Protein AF-J9GUH4-F1 (afdb_monomer)

Structure (mmCIF, N/CA/C/O backbone):
data_AF-J9GUH4-F1
#
_entry.id   AF-J9GUH4-F1
#
loop_
_atom_site.group_PDB
_atom_site.id
_atom_site.type_symbol
_atom_site.label_atom_id
_atom_site.label_alt_id
_atom_site.label_comp_id
_atom_site.label_asym_id
_atom_site.label_entity_id
_atom_site.label_seq_id
_atom_site.pdbx_PDB_ins_code
_atom_site.Cartn_x
_atom_site.Cartn_y
_atom_site.Cartn_z
_atom_site.occupancy
_atom_site.B_iso_or_equiv
_atom_site.auth_seq_id
_atom_site.auth_comp_id
_atom_site.auth_asym_id
_atom_site.auth_atom_id
_atom_site.pdbx_PDB_model_num
ATOM 1 N N . MET A 1 1 ? -10.120 5.546 3.291 1.00 77.69 1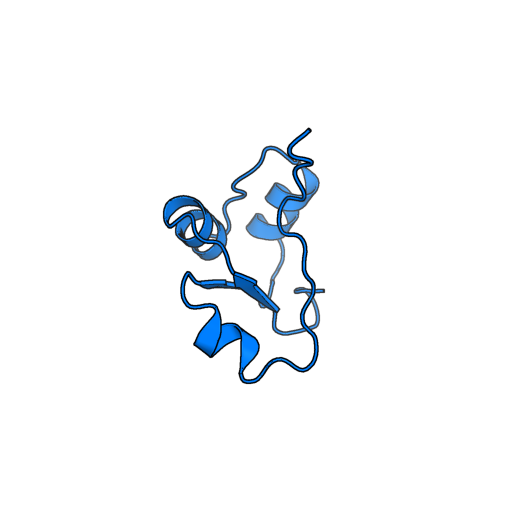 MET A N 1
ATOM 2 C CA . MET A 1 1 ? -10.637 4.207 2.915 1.00 77.69 1 MET A CA 1
ATOM 3 C C . MET A 1 1 ? -10.232 3.134 3.921 1.00 77.69 1 MET A C 1
ATOM 5 O O . MET A 1 1 ? -11.127 2.558 4.527 1.00 77.69 1 MET A O 1
ATOM 9 N N . ALA A 1 2 ? -8.932 2.930 4.169 1.00 85.44 2 ALA A N 1
ATOM 10 C CA . ALA A 1 2 ? -8.408 1.847 5.020 1.00 85.44 2 ALA A CA 1
ATOM 11 C C . ALA A 1 2 ? -8.830 1.869 6.508 1.00 85.44 2 ALA A C 1
ATOM 13 O O . ALA A 1 2 ? -8.635 0.890 7.215 1.00 85.44 2 ALA A O 1
ATOM 14 N N . GLN A 1 3 ? -9.426 2.959 6.998 1.00 90.12 3 GLN A N 1
ATOM 15 C CA . GLN A 1 3 ? -9.993 3.019 8.355 1.00 90.12 3 GLN A CA 1
ATOM 16 C C . GLN A 1 3 ? -11.285 2.200 8.512 1.00 90.12 3 GLN A C 1
ATOM 18 O O . GLN A 1 3 ? -11.670 1.878 9.630 1.00 90.12 3 GLN A O 1
ATOM 23 N N . HIS A 1 4 ? -11.980 1.904 7.409 1.00 94.12 4 HIS A N 1
ATOM 24 C CA . HIS A 1 4 ? -13.293 1.246 7.435 1.00 94.12 4 HIS A CA 1
ATOM 25 C C . HIS A 1 4 ? -13.420 0.084 6.442 1.00 94.12 4 HIS A C 1
ATOM 27 O O . HIS A 1 4 ? -14.429 -0.609 6.452 1.00 94.12 4 HIS A O 1
ATOM 33 N N . HIS A 1 5 ? -12.416 -0.132 5.591 1.00 95.12 5 HIS A N 1
ATOM 34 C CA . HIS A 1 5 ? -12.418 -1.165 4.556 1.00 95.12 5 HIS A CA 1
ATOM 35 C C . HIS A 1 5 ? -11.047 -1.829 4.497 1.00 95.12 5 HIS A C 1
ATOM 37 O O . HIS A 1 5 ? -10.045 -1.186 4.812 1.00 95.12 5 HIS A O 1
ATOM 43 N N . GLN A 1 6 ? -11.006 -3.084 4.053 1.00 96.12 6 GLN A N 1
ATOM 44 C CA . GLN A 1 6 ? -9.759 -3.757 3.715 1.00 96.12 6 GLN A CA 1
ATOM 45 C C . GLN A 1 6 ? -9.175 -3.135 2.448 1.00 96.12 6 GLN A C 1
ATOM 47 O O . GLN A 1 6 ? -9.846 -3.051 1.422 1.00 96.12 6 GLN A O 1
ATOM 52 N N . VAL A 1 7 ? -7.933 -2.667 2.531 1.00 97.06 7 VAL A N 1
ATOM 53 C CA . VAL A 1 7 ? -7.220 -2.052 1.411 1.00 97.06 7 VAL A CA 1
ATOM 54 C C . VAL A 1 7 ? -5.896 -2.774 1.209 1.00 97.06 7 VAL A C 1
ATOM 56 O O . VAL A 1 7 ? -5.118 -2.950 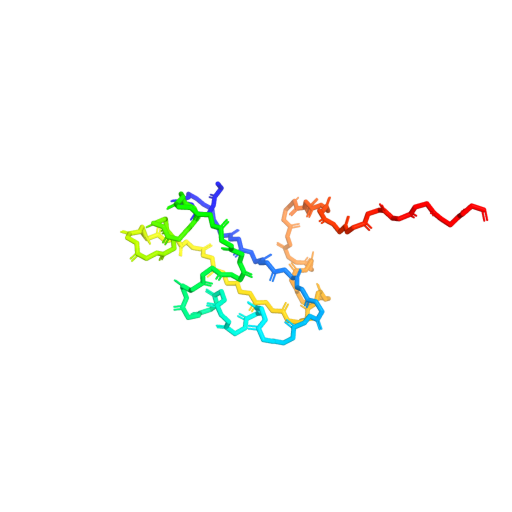2.148 1.00 97.06 7 VAL A O 1
ATOM 59 N N . THR A 1 8 ? -5.619 -3.145 -0.038 1.00 97.50 8 THR A N 1
ATOM 60 C CA . THR A 1 8 ? -4.323 -3.680 -0.452 1.00 97.50 8 THR A CA 1
ATOM 61 C C . THR A 1 8 ? -3.687 -2.724 -1.453 1.00 97.50 8 THR A C 1
ATOM 63 O O . THR A 1 8 ? -4.206 -2.518 -2.548 1.00 97.50 8 THR A O 1
ATOM 66 N N . ALA A 1 9 ? -2.572 -2.110 -1.060 1.00 97.06 9 ALA A N 1
ATOM 67 C CA . ALA A 1 9 ? -1.740 -1.303 -1.938 1.00 97.06 9 ALA A CA 1
ATOM 68 C C . ALA A 1 9 ? -0.841 -2.217 -2.778 1.00 97.06 9 ALA A C 1
ATOM 70 O O . ALA A 1 9 ? -0.209 -3.135 -2.255 1.00 97.06 9 ALA A O 1
ATOM 71 N N . VAL A 1 10 ? -0.763 -1.952 -4.077 1.00 97.44 10 VAL A N 1
ATOM 72 C CA . VAL A 1 10 ? 0.138 -2.668 -4.982 1.00 97.44 10 VAL A CA 1
ATOM 73 C C . VAL A 1 10 ? 1.159 -1.680 -5.516 1.00 97.44 10 VAL A C 1
ATOM 75 O O . VAL A 1 10 ? 0.783 -0.641 -6.055 1.00 97.44 10 VAL A O 1
ATOM 78 N N . ASP A 1 11 ? 2.437 -2.006 -5.367 1.00 97.12 11 ASP A N 1
ATOM 79 C CA . ASP A 1 11 ? 3.550 -1.249 -5.943 1.00 97.12 11 ASP A CA 1
ATOM 80 C C . ASP A 1 11 ? 4.544 -2.244 -6.560 1.00 97.12 11 ASP A C 1
ATOM 82 O O . ASP A 1 11 ? 4.542 -3.426 -6.224 1.00 97.12 11 ASP A O 1
ATOM 86 N N . VAL A 1 12 ? 5.378 -1.782 -7.485 1.00 96.56 12 VAL A N 1
ATOM 87 C CA . VAL A 1 12 ? 6.432 -2.591 -8.117 1.00 96.56 12 VAL A CA 1
ATOM 88 C C . VAL A 1 12 ? 7.769 -2.472 -7.383 1.00 96.56 12 VAL A C 1
ATOM 90 O O . VAL A 1 12 ? 8.688 -3.241 -7.655 1.00 96.56 12 VAL A O 1
ATOM 93 N N . ILE A 1 13 ? 7.894 -1.511 -6.461 1.00 97.75 13 ILE A N 1
ATOM 94 C CA . ILE A 1 13 ? 9.111 -1.235 -5.696 1.00 97.75 13 ILE A CA 1
ATOM 95 C C . ILE A 1 13 ? 9.035 -1.968 -4.342 1.00 97.75 13 ILE A C 1
ATOM 97 O O . ILE A 1 13 ? 8.249 -1.564 -3.479 1.00 97.75 13 ILE A O 1
ATOM 101 N N . PRO A 1 14 ? 9.870 -3.003 -4.100 1.00 98.00 14 PRO A N 1
ATOM 102 C CA . PRO A 1 14 ? 9.804 -3.818 -2.880 1.00 98.00 14 PRO A CA 1
ATOM 103 C C . PRO A 1 14 ? 9.980 -3.021 -1.588 1.00 98.00 14 PRO A C 1
ATOM 105 O O . PRO A 1 14 ? 9.279 -3.265 -0.611 1.00 98.00 14 PRO A O 1
ATOM 108 N N . GLU A 1 15 ? 10.876 -2.035 -1.600 1.00 97.81 15 GLU A N 1
ATOM 109 C CA . GLU A 1 15 ? 11.149 -1.184 -0.440 1.00 97.81 15 GLU A CA 1
ATOM 110 C C . GLU A 1 15 ? 9.897 -0.416 0.004 1.00 97.81 15 GLU A C 1
ATOM 112 O O . GLU A 1 15 ? 9.573 -0.398 1.188 1.00 97.81 15 GLU A O 1
ATOM 117 N N . LYS A 1 16 ? 9.117 0.133 -0.938 1.00 97.50 16 LYS A N 1
ATOM 118 C CA . LYS A 1 16 ? 7.871 0.843 -0.611 1.00 97.50 16 LYS A CA 1
ATOM 119 C C . LYS A 1 16 ? 6.826 -0.086 -0.004 1.00 97.50 16 LYS A C 1
ATOM 121 O O . LYS A 1 16 ? 6.147 0.291 0.950 1.00 97.50 16 LYS A O 1
ATOM 126 N N . VAL A 1 17 ? 6.710 -1.301 -0.540 1.00 98.12 17 VAL A N 1
ATOM 127 C CA . VAL A 1 17 ? 5.819 -2.336 0.001 1.00 98.12 17 VAL A CA 1
ATOM 128 C C . VAL A 1 17 ? 6.214 -2.686 1.435 1.00 98.12 17 VAL A C 1
ATOM 130 O O . VAL A 1 17 ? 5.360 -2.749 2.321 1.00 98.12 17 VAL A O 1
ATOM 133 N N . GLU A 1 18 ? 7.508 -2.875 1.686 1.00 98.19 18 GLU A N 1
ATOM 134 C CA . GLU A 1 18 ? 8.018 -3.175 3.020 1.00 98.19 18 GLU A CA 1
ATOM 135 C C . GLU A 1 18 ? 7.780 -2.024 4.005 1.00 98.19 18 GLU A C 1
ATOM 137 O O . GLU A 1 18 ? 7.299 -2.265 5.114 1.00 98.19 18 GLU A O 1
ATOM 142 N N . MET A 1 19 ? 8.043 -0.780 3.597 1.00 98.06 19 MET A N 1
ATOM 143 C CA . MET A 1 19 ? 7.778 0.410 4.412 1.00 98.06 19 MET A CA 1
ATOM 144 C C . MET A 1 19 ? 6.303 0.492 4.818 1.00 98.06 19 MET A C 1
ATOM 146 O O . MET A 1 19 ? 6.000 0.596 6.007 1.00 98.06 19 MET A O 1
ATOM 150 N N . LEU A 1 20 ? 5.377 0.353 3.864 1.00 97.56 20 LEU A N 1
ATOM 151 C CA . LEU A 1 20 ? 3.939 0.411 4.142 1.00 97.56 20 LEU A CA 1
ATOM 152 C C . LEU A 1 20 ? 3.486 -0.699 5.097 1.00 97.56 20 LEU A C 1
ATOM 154 O O . LEU A 1 20 ? 2.747 -0.428 6.044 1.00 97.56 20 LEU A O 1
ATOM 158 N N . ASN A 1 21 ? 3.977 -1.927 4.912 1.00 97.69 21 ASN A N 1
ATOM 159 C CA . ASN A 1 21 ? 3.681 -3.046 5.816 1.00 97.69 21 ASN A CA 1
ATOM 160 C C . ASN A 1 21 ? 4.270 -2.845 7.224 1.00 97.69 21 ASN A C 1
ATOM 162 O O . ASN A 1 21 ? 3.736 -3.369 8.201 1.00 97.69 21 ASN A O 1
ATOM 166 N N . ARG A 1 22 ? 5.336 -2.047 7.350 1.00 97.19 22 ARG A N 1
ATOM 167 C CA . ARG A 1 22 ? 5.906 -1.595 8.630 1.00 97.19 22 ARG A CA 1
ATOM 168 C C . ARG A 1 22 ? 5.241 -0.325 9.174 1.00 97.19 22 ARG A C 1
ATOM 170 O O . ARG A 1 22 ? 5.730 0.226 10.158 1.00 97.19 22 ARG A O 1
ATOM 177 N N . LYS A 1 23 ? 4.140 0.136 8.565 1.00 96.50 23 LYS A N 1
ATOM 178 C CA . LYS A 1 23 ? 3.438 1.385 8.907 1.00 96.50 23 LYS A CA 1
ATOM 179 C C . LYS A 1 23 ? 4.329 2.632 8.796 1.00 96.50 23 LYS A C 1
ATOM 181 O O . LYS A 1 23 ? 4.194 3.576 9.569 1.00 96.50 23 LYS A O 1
ATOM 186 N N . GLN A 1 24 ? 5.239 2.635 7.827 1.00 96.69 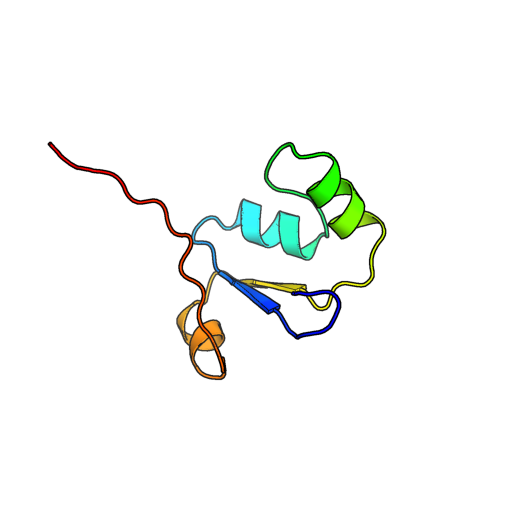24 GLN A N 1
ATOM 187 C CA . GLN A 1 24 ? 6.125 3.753 7.508 1.00 96.69 24 GLN A CA 1
ATOM 188 C C . GLN A 1 24 ? 5.746 4.334 6.144 1.00 96.69 24 GLN A C 1
ATOM 190 O O . GLN A 1 24 ? 5.515 3.593 5.187 1.00 96.69 24 GLN A O 1
ATOM 195 N N . SER A 1 25 ? 5.663 5.662 6.054 1.00 96.56 25 SER A N 1
ATOM 196 C CA . SER A 1 25 ? 5.325 6.326 4.796 1.00 96.56 25 SER A CA 1
ATOM 197 C C . SER A 1 25 ? 6.522 6.305 3.837 1.00 96.56 25 SER A C 1
ATOM 199 O O . SER A 1 25 ? 7.615 6.706 4.236 1.00 96.56 25 SER A O 1
ATOM 201 N N . PRO A 1 26 ? 6.349 5.887 2.569 1.00 95.44 26 PRO A N 1
ATOM 202 C CA . PRO A 1 26 ? 7.393 5.969 1.546 1.00 95.44 26 PRO A CA 1
ATOM 203 C C . PRO A 1 26 ? 7.579 7.385 0.976 1.00 95.44 26 PRO A C 1
ATOM 205 O O . PRO A 1 26 ? 8.445 7.595 0.129 1.00 95.44 26 PRO A O 1
ATOM 208 N N . ILE A 1 27 ? 6.746 8.344 1.390 1.00 94.06 27 ILE A N 1
ATOM 209 C CA . ILE A 1 27 ? 6.808 9.751 0.984 1.00 94.06 27 ILE A CA 1
ATOM 210 C C . ILE A 1 27 ? 6.709 10.655 2.207 1.00 94.06 27 ILE A C 1
ATOM 212 O O . ILE A 1 27 ? 6.087 10.284 3.200 1.00 94.06 27 ILE A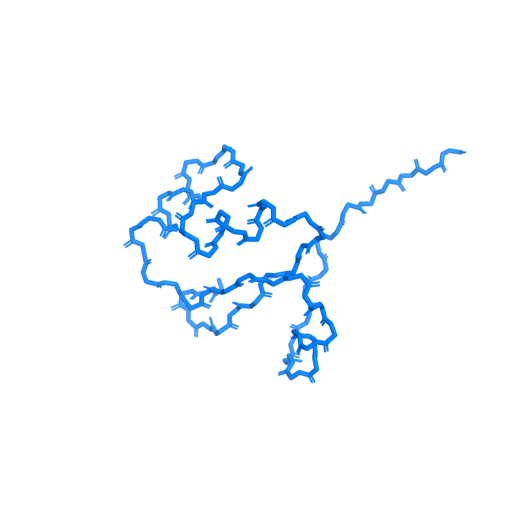 O 1
ATOM 216 N N . GLN A 1 28 ? 7.288 11.848 2.107 1.00 94.94 28 GLN A N 1
ATOM 217 C CA . GLN A 1 28 ? 7.195 12.850 3.159 1.00 94.94 28 GLN A CA 1
ATOM 218 C C . GLN A 1 28 ? 5.821 13.528 3.111 1.00 94.94 28 GLN A C 1
ATOM 220 O O . GLN A 1 28 ? 5.561 14.345 2.225 1.00 94.94 28 GLN A O 1
ATOM 225 N N . ASP A 1 29 ? 4.950 13.160 4.049 1.00 96.44 29 ASP A N 1
ATOM 226 C CA . ASP A 1 29 ? 3.620 13.749 4.227 1.00 96.44 29 ASP A CA 1
ATOM 227 C C . ASP A 1 29 ? 3.159 13.559 5.678 1.00 96.44 29 ASP A C 1
ATOM 229 O O . ASP A 1 29 ? 2.904 12.438 6.130 1.00 96.44 29 A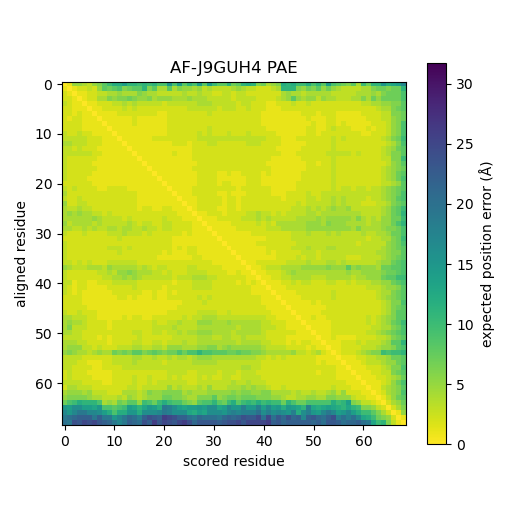SP A O 1
ATOM 233 N N . ASP A 1 30 ? 3.013 14.674 6.397 1.00 95.44 30 ASP A N 1
ATOM 234 C CA . ASP A 1 30 ? 2.706 14.689 7.830 1.00 95.44 30 ASP A CA 1
ATOM 235 C C . ASP A 1 30 ? 1.409 13.940 8.175 1.00 95.44 30 ASP A C 1
ATOM 237 O O . ASP A 1 30 ? 1.298 13.323 9.238 1.00 95.44 30 ASP A O 1
ATOM 241 N N . TYR A 1 31 ? 0.400 13.984 7.298 1.00 96.12 31 TYR A N 1
ATOM 242 C CA . TYR A 1 31 ? -0.877 13.325 7.554 1.00 96.12 31 TYR A CA 1
ATOM 243 C C . TYR A 1 31 ? -0.790 11.827 7.285 1.00 96.12 31 TYR A C 1
ATOM 245 O O . TYR A 1 31 ? -1.317 11.046 8.079 1.00 96.12 31 TYR A O 1
ATOM 253 N N . ILE A 1 32 ? -0.125 11.409 6.207 1.00 94.75 32 ILE A N 1
ATOM 254 C CA . ILE A 1 32 ? 0.053 9.984 5.896 1.00 94.75 32 ILE A CA 1
ATOM 255 C C . ILE A 1 32 ? 0.891 9.310 6.981 1.00 94.75 32 ILE A C 1
ATOM 257 O O . ILE A 1 32 ? 0.482 8.274 7.508 1.00 94.75 32 ILE A O 1
ATOM 261 N N . GLU A 1 33 ? 2.015 9.919 7.358 1.00 96.56 33 GLU A N 1
ATOM 262 C CA . GLU A 1 33 ? 2.891 9.422 8.422 1.00 96.56 33 GLU A CA 1
ATOM 263 C C . GLU A 1 33 ? 2.129 9.272 9.738 1.00 96.56 33 GLU A C 1
ATOM 265 O O . GLU A 1 33 ? 2.126 8.197 10.346 1.00 96.56 33 GLU A O 1
ATOM 27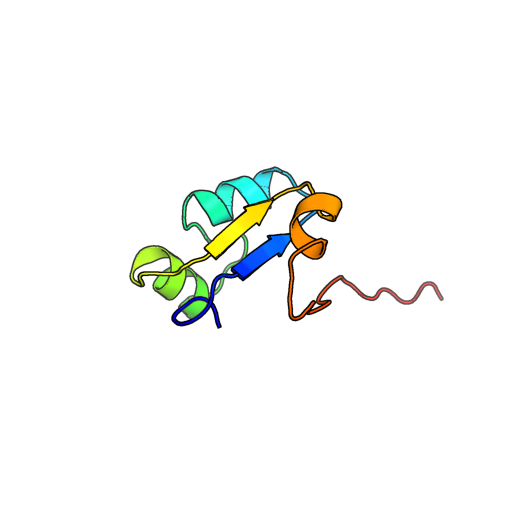0 N N . LYS A 1 34 ? 1.391 10.316 10.133 1.00 96.50 34 LYS A N 1
ATOM 271 C CA . LYS A 1 34 ? 0.560 10.290 11.336 1.00 96.50 34 LYS A CA 1
ATOM 272 C C . LYS A 1 34 ? -0.499 9.193 11.287 1.00 96.50 34 LYS A C 1
ATOM 274 O O . LYS A 1 34 ? -0.719 8.504 12.279 1.00 96.50 34 LYS A O 1
ATOM 279 N N . TYR A 1 35 ? -1.183 9.019 10.158 1.00 96.56 35 TYR A N 1
ATOM 280 C CA . TYR A 1 35 ? -2.243 8.017 10.051 1.00 96.56 35 TYR A CA 1
ATOM 281 C C . TYR A 1 35 ? -1.693 6.594 10.074 1.00 96.56 35 TYR A C 1
ATOM 283 O O . TYR A 1 35 ? -2.266 5.749 10.757 1.00 96.56 35 TYR A O 1
ATOM 291 N N . LEU A 1 36 ? -0.587 6.332 9.375 1.00 96.00 36 LEU A N 1
ATOM 292 C CA . LEU A 1 36 ? 0.071 5.027 9.405 1.00 96.00 36 LEU A CA 1
ATOM 293 C C . LEU A 1 36 ? 0.555 4.682 10.819 1.00 96.00 36 LEU A C 1
ATOM 295 O O . LEU A 1 36 ? 0.350 3.555 11.269 1.00 96.00 36 LEU A O 1
ATOM 299 N N . ALA A 1 37 ? 1.137 5.649 11.534 1.00 94.69 37 ALA A N 1
ATOM 300 C CA . ALA A 1 37 ? 1.681 5.432 12.871 1.00 94.69 37 ALA A CA 1
ATOM 301 C C . ALA A 1 37 ? 0.604 5.321 13.965 1.00 94.69 37 ALA A C 1
ATOM 303 O O . ALA A 1 37 ? 0.714 4.480 14.857 1.00 94.69 37 ALA A O 1
ATOM 304 N N . GLU A 1 38 ? -0.427 6.170 13.926 1.00 95.25 38 GLU A N 1
ATOM 305 C CA . GLU A 1 38 ? -1.358 6.339 15.050 1.00 95.25 38 GLU A CA 1
ATOM 306 C C . GLU A 1 38 ? -2.716 5.662 14.857 1.00 95.25 38 GLU A C 1
ATOM 308 O O . GLU A 1 38 ? -3.441 5.458 15.835 1.00 95.25 38 GLU A O 1
ATOM 313 N N . LYS A 1 39 ? -3.132 5.382 13.616 1.00 94.69 39 LYS A N 1
ATOM 314 C CA . LYS A 1 39 ? -4.467 4.837 13.344 1.00 94.69 39 LYS A CA 1
ATOM 315 C C . LYS A 1 39 ? -4.411 3.334 13.147 1.00 94.69 39 LYS A C 1
ATOM 317 O O . LYS A 1 39 ? -3.446 2.769 12.635 1.00 94.69 39 LYS A O 1
ATOM 322 N N . ASP A 1 40 ? -5.503 2.692 13.536 1.00 93.44 40 ASP A N 1
ATOM 323 C CA . ASP A 1 40 ? -5.744 1.317 13.147 1.00 93.44 40 ASP A CA 1
ATOM 324 C C . ASP A 1 40 ? -6.274 1.311 11.711 1.00 93.44 40 ASP A C 1
ATOM 326 O O . ASP A 1 40 ? -7.363 1.816 11.426 1.00 93.44 40 ASP A O 1
ATOM 330 N N . LEU A 1 41 ? -5.436 0.847 10.790 1.00 95.44 41 LEU A N 1
ATOM 331 C CA . LEU A 1 41 ? -5.722 0.796 9.365 1.00 95.44 41 LEU A CA 1
ATOM 332 C C . LEU A 1 41 ? -5.721 -0.662 8.934 1.00 95.44 41 LEU A C 1
ATOM 334 O O . LEU A 1 41 ? -4.738 -1.373 9.145 1.00 95.44 41 LEU A O 1
ATOM 338 N N . ASN A 1 42 ? -6.783 -1.079 8.253 1.00 96.56 42 ASN A N 1
ATOM 339 C CA . ASN A 1 42 ? -6.821 -2.353 7.550 1.00 96.56 42 ASN A CA 1
ATOM 340 C C . ASN A 1 42 ? -6.140 -2.189 6.181 1.00 96.56 42 ASN A C 1
ATOM 342 O O . ASN A 1 42 ? -6.788 -2.162 5.133 1.00 96.56 42 ASN A O 1
ATOM 346 N N . LEU A 1 43 ? -4.826 -1.961 6.226 1.00 96.94 43 LEU A N 1
ATOM 347 C CA . LEU A 1 43 ? -3.973 -1.705 5.072 1.00 96.94 43 LEU A CA 1
ATOM 348 C C . LEU A 1 43 ? -2.854 -2.743 5.012 1.00 96.94 43 LEU A C 1
ATOM 350 O O . LEU A 1 43 ? -2.129 -2.944 5.983 1.00 96.94 43 LEU A O 1
ATOM 354 N N . THR A 1 44 ? -2.687 -3.345 3.842 1.00 97.50 44 THR A N 1
ATOM 355 C CA . THR A 1 44 ? -1.541 -4.197 3.498 1.00 97.50 44 THR A CA 1
ATOM 356 C C . THR A 1 44 ? -0.941 -3.730 2.181 1.00 97.50 44 THR A C 1
ATOM 358 O O . THR A 1 44 ? -1.623 -3.077 1.391 1.00 97.50 44 THR A O 1
ATOM 361 N N . ALA A 1 45 ? 0.324 -4.050 1.931 1.00 97.88 45 ALA A N 1
ATOM 362 C CA . ALA A 1 45 ? 0.980 -3.788 0.658 1.00 97.88 45 ALA A CA 1
ATOM 363 C C . ALA A 1 45 ? 1.576 -5.073 0.069 1.00 97.88 45 ALA A C 1
ATOM 365 O O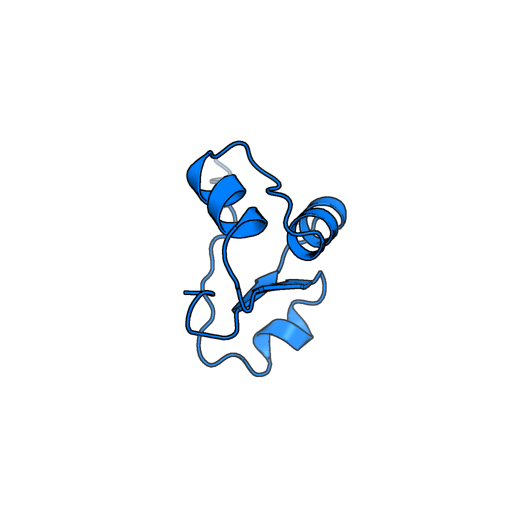 . ALA A 1 45 ? 2.067 -5.931 0.807 1.00 97.88 45 ALA A O 1
ATOM 366 N N . THR A 1 46 ? 1.561 -5.203 -1.258 1.00 98.00 46 THR A N 1
ATOM 367 C CA . THR A 1 46 ? 2.102 -6.368 -1.971 1.00 98.00 46 THR A CA 1
ATOM 368 C C . THR A 1 46 ? 2.725 -5.989 -3.314 1.00 98.00 46 THR A C 1
ATOM 370 O O . THR A 1 46 ? 2.368 -4.980 -3.918 1.00 98.00 46 THR A O 1
ATOM 373 N N . LEU A 1 47 ? 3.649 -6.828 -3.781 1.00 97.94 47 LEU A N 1
ATOM 374 C CA . LEU A 1 47 ? 4.169 -6.811 -5.154 1.00 97.94 47 LEU A CA 1
ATOM 375 C C . LEU A 1 47 ? 3.283 -7.626 -6.112 1.00 97.94 47 LEU A C 1
ATOM 377 O O . LEU A 1 47 ? 3.360 -7.472 -7.329 1.00 97.94 47 LEU A O 1
ATOM 381 N N . ASP A 1 48 ? 2.464 -8.528 -5.570 1.00 97.25 48 ASP A N 1
ATOM 382 C CA . ASP A 1 48 ? 1.614 -9.418 -6.353 1.00 97.25 48 ASP A CA 1
ATOM 383 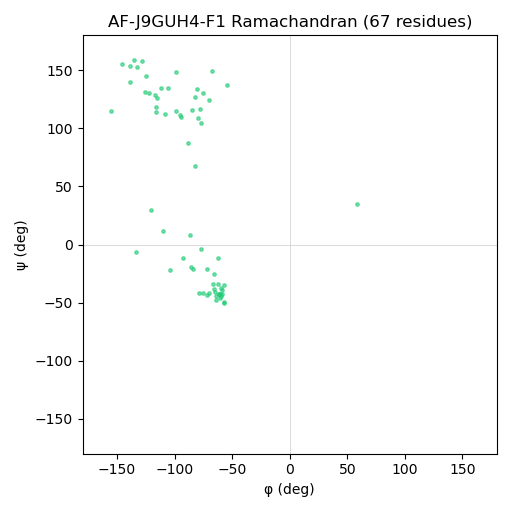C C . ASP A 1 48 ? 0.262 -8.758 -6.640 1.00 97.25 48 ASP A C 1
ATOM 385 O O . ASP A 1 48 ? -0.718 -8.925 -5.911 1.00 97.25 48 ASP A O 1
ATOM 389 N N . GLY A 1 49 ? 0.215 -7.990 -7.728 1.00 95.12 49 GLY A N 1
ATOM 390 C CA . GLY A 1 49 ? -1.028 -7.380 -8.191 1.00 95.12 49 GLY A CA 1
ATOM 391 C C . GLY A 1 49 ? -2.089 -8.409 -8.583 1.00 95.12 49 GLY A C 1
ATOM 392 O O . GLY A 1 49 ? -3.271 -8.191 -8.343 1.00 95.12 49 GLY A O 1
ATOM 393 N N . ALA A 1 50 ? -1.694 -9.560 -9.139 1.00 95.94 50 ALA A N 1
ATOM 394 C CA . ALA A 1 50 ? -2.647 -10.547 -9.638 1.00 95.94 50 ALA A CA 1
ATOM 395 C C . ALA A 1 50 ? -3.490 -11.162 -8.513 1.00 95.94 50 ALA A C 1
ATOM 397 O O . ALA A 1 50 ? -4.684 -11.395 -8.715 1.00 95.94 50 ALA A O 1
ATOM 398 N N . SER A 1 51 ? -2.900 -11.415 -7.339 1.00 94.19 51 SER A N 1
ATOM 399 C CA . SER A 1 51 ? -3.680 -11.808 -6.158 1.00 94.19 51 SER A CA 1
ATOM 400 C C . SER A 1 51 ? -4.486 -10.643 -5.592 1.00 94.19 51 SER A C 1
ATOM 402 O O . SER A 1 51 ? -5.668 -10.823 -5.315 1.00 94.19 51 SER A O 1
ATOM 404 N N . ALA A 1 52 ? -3.900 -9.445 -5.496 1.00 95.25 52 ALA A N 1
ATOM 405 C CA . ALA A 1 52 ? -4.577 -8.274 -4.938 1.00 95.25 52 ALA A CA 1
ATOM 406 C C . ALA A 1 52 ? -5.850 -7.877 -5.705 1.00 95.25 52 ALA A C 1
ATOM 408 O O . ALA A 1 52 ? -6.830 -7.462 -5.093 1.00 95.25 52 ALA A O 1
ATOM 409 N N . TYR A 1 53 ? -5.852 -7.996 -7.036 1.00 93.69 53 TYR A N 1
ATOM 410 C CA . TYR A 1 53 ? -6.991 -7.582 -7.864 1.00 93.69 53 TYR A CA 1
ATOM 411 C C . TYR A 1 53 ? -8.079 -8.647 -7.980 1.00 93.69 53 TYR A C 1
ATOM 413 O O . TYR A 1 53 ? -9.207 -8.316 -8.333 1.00 93.69 53 TYR A O 1
ATOM 421 N N . ARG A 1 54 ? -7.749 -9.919 -7.725 1.00 94.88 54 ARG A N 1
ATOM 422 C CA . ARG A 1 54 ? -8.649 -11.053 -7.980 1.00 94.88 54 ARG A CA 1
ATOM 423 C C . ARG A 1 54 ? -9.960 -10.946 -7.211 1.00 94.88 54 ARG A C 1
ATOM 425 O O . ARG A 1 54 ? -11.011 -11.218 -7.780 1.00 94.88 54 ARG A O 1
ATOM 432 N N . ASP A 1 55 ? -9.860 -10.552 -5.949 1.00 88.75 55 ASP A N 1
ATOM 433 C CA . ASP A 1 55 ? -10.977 -10.539 -5.005 1.00 88.75 55 ASP A CA 1
ATOM 434 C C . ASP A 1 55 ? -11.416 -9.104 -4.653 1.00 88.75 55 ASP A C 1
ATOM 436 O O . ASP A 1 55 ? -12.168 -8.895 -3.705 1.00 88.75 55 ASP A O 1
ATOM 440 N N . ALA A 1 56 ? -10.928 -8.098 -5.387 1.00 95.62 56 ALA A N 1
ATOM 441 C CA . ALA A 1 56 ? -11.215 -6.698 -5.103 1.00 95.62 56 ALA A CA 1
ATOM 442 C C . ALA A 1 56 ? -12.569 -6.264 -5.686 1.00 95.62 56 ALA A C 1
ATOM 444 O O . ALA A 1 56 ? -12.789 -6.354 -6.893 1.00 95.62 56 ALA A O 1
ATOM 445 N N . ASP A 1 57 ? -13.435 -5.687 -4.848 1.00 97.19 57 ASP A N 1
ATOM 446 C CA . ASP A 1 57 ? -14.689 -5.062 -5.300 1.00 97.19 57 ASP A CA 1
ATOM 447 C C . ASP A 1 57 ? -14.434 -3.815 -6.164 1.00 97.19 57 ASP A C 1
ATOM 449 O O . ASP A 1 57 ? -15.178 -3.514 -7.097 1.00 97.19 57 ASP A O 1
ATOM 453 N N . PHE A 1 58 ? -13.367 -3.074 -5.843 1.00 96.56 58 PHE A N 1
ATOM 454 C CA . PHE A 1 58 ? -12.964 -1.855 -6.537 1.00 96.56 58 PHE A CA 1
ATOM 455 C C . PHE A 1 58 ? -11.450 -1.802 -6.710 1.00 96.56 58 PHE A C 1
ATOM 457 O O . PHE A 1 58 ? -10.693 -2.086 -5.783 1.00 96.56 58 PHE A O 1
ATOM 464 N N . VAL A 1 59 ? -11.014 -1.338 -7.882 1.00 96.31 59 VAL A N 1
ATOM 465 C CA . VAL A 1 59 ? -9.603 -1.075 -8.176 1.00 96.31 59 VAL A CA 1
ATOM 466 C C . VAL A 1 59 ? -9.422 0.415 -8.443 1.00 96.31 59 VAL A C 1
ATOM 468 O O . VAL A 1 59 ? -10.000 0.965 -9.380 1.00 96.31 59 VAL A O 1
ATOM 471 N N . VAL A 1 60 ? -8.607 1.071 -7.615 1.00 96.19 60 VAL A N 1
ATOM 472 C CA . VAL A 1 60 ? -8.215 2.475 -7.797 1.00 96.19 60 VAL A CA 1
ATOM 473 C C . VAL A 1 60 ? -6.835 2.513 -8.443 1.00 96.19 60 VAL A C 1
ATOM 475 O O . VAL A 1 60 ? -5.853 2.088 -7.838 1.00 96.19 60 VAL A O 1
ATOM 478 N N . ILE A 1 61 ? -6.753 3.028 -9.671 1.00 94.50 61 ILE A N 1
ATOM 479 C CA . ILE A 1 61 ? -5.492 3.136 -10.411 1.00 94.50 61 ILE A CA 1
ATOM 480 C C . ILE A 1 61 ? -4.904 4.529 -10.183 1.00 94.50 61 ILE A C 1
ATOM 482 O O . ILE A 1 61 ? -5.418 5.521 -10.690 1.00 94.50 61 ILE A O 1
ATOM 486 N N . ALA A 1 62 ? -3.808 4.578 -9.428 1.00 93.81 62 ALA A N 1
ATOM 487 C CA . ALA A 1 62 ? -3.016 5.782 -9.169 1.00 93.81 62 ALA A CA 1
ATOM 488 C C . ALA A 1 62 ? -1.562 5.617 -9.655 1.00 93.81 62 ALA A C 1
ATOM 490 O O . ALA A 1 62 ? -0.630 6.166 -9.071 1.00 93.81 62 ALA A O 1
ATOM 491 N N . ALA A 1 63 ? -1.361 4.810 -10.702 1.00 91.75 63 ALA A N 1
ATOM 492 C CA . ALA A 1 63 ? -0.057 4.656 -11.333 1.00 91.75 63 ALA A CA 1
ATOM 493 C C . ALA A 1 63 ? 0.354 5.963 -12.044 1.00 91.75 63 ALA A C 1
ATOM 495 O O . ALA A 1 63 ? -0.522 6.686 -12.532 1.00 91.75 63 ALA A O 1
ATOM 496 N N . PRO A 1 64 ? 1.661 6.275 -12.129 1.00 88.06 64 PRO A N 1
ATOM 497 C CA . PRO A 1 64 ? 2.134 7.439 -12.866 1.00 88.06 64 PRO A CA 1
ATOM 498 C C . PRO A 1 64 ? 1.627 7.416 -14.307 1.00 88.06 64 PRO A C 1
ATOM 500 O O . PRO A 1 64 ? 1.668 6.383 -14.975 1.00 88.06 64 PRO A O 1
ATOM 503 N N . THR A 1 65 ? 1.191 8.572 -14.796 1.00 85.50 65 THR A N 1
ATOM 504 C CA . THR A 1 65 ? 0.963 8.785 -16.224 1.00 85.50 65 THR A CA 1
ATOM 505 C C . THR A 1 65 ? 2.067 9.705 -16.711 1.00 85.50 65 THR A C 1
ATOM 507 O O . THR A 1 65 ? 2.161 10.856 -16.294 1.00 85.50 65 THR A O 1
ATOM 510 N N . ASN A 1 66 ? 2.944 9.170 -17.552 1.00 75.31 66 ASN A N 1
ATOM 511 C CA . ASN A 1 66 ? 3.960 9.959 -18.227 1.00 75.31 66 ASN A CA 1
ATOM 512 C C . ASN A 1 66 ? 3.520 10.113 -19.681 1.00 75.31 66 ASN A C 1
ATOM 514 O O . ASN A 1 66 ? 3.070 9.149 -20.298 1.00 75.31 66 ASN A O 1
ATOM 518 N N . TYR A 1 67 ? 3.620 11.327 -20.208 1.00 65.69 67 TYR A N 1
ATOM 519 C CA . TYR A 1 67 ? 3.502 11.558 -21.640 1.00 65.69 67 TYR A CA 1
ATOM 520 C C . TYR A 1 67 ? 4.890 11.323 -22.238 1.00 65.69 67 TYR A C 1
ATOM 522 O O . TYR A 1 67 ? 5.820 12.052 -21.890 1.00 65.69 67 TYR A O 1
ATOM 530 N N . ASP A 1 68 ? 5.036 10.316 -23.097 1.00 66.38 68 ASP A N 1
ATOM 531 C CA . ASP A 1 68 ? 6.164 10.278 -24.028 1.00 66.38 68 ASP A CA 1
ATOM 532 C C . ASP A 1 68 ? 5.822 11.255 -25.171 1.00 66.38 68 ASP A C 1
ATOM 534 O O . ASP A 1 68 ? 4.777 11.074 -25.807 1.00 66.38 68 ASP A O 1
ATOM 538 N N . PRO A 1 69 ? 6.595 12.339 -25.373 1.00 67.12 69 PRO A N 1
ATOM 539 C CA . PRO A 1 69 ? 6.363 13.277 -26.469 1.00 67.12 69 PRO A CA 1
ATOM 540 C C . PRO A 1 69 ? 6.620 12.665 -27.852 1.00 67.12 69 PRO A C 1
ATOM 542 O O . PRO A 1 69 ? 7.485 11.767 -27.971 1.00 67.12 69 PRO A O 1
#

Solvent-accessible surface area (backbone atoms only — not comparable to full-atom values): 4422 Å² total; per-residue (Å²): 110,33,76,84,38,85,38,73,48,67,47,91,52,67,67,50,28,52,31,45,62,70,40,37,60,84,62,97,44,77,66,58,38,49,44,44,65,73,44,79,55,44,58,45,45,35,72,58,51,72,68,61,57,70,82,46,94,72,85,85,87,81,72,90,84,78,84,84,132

Organism: NCBI:txid749906

InterPro domains:
  IPR001732 UDP-glucose/GDP-mannose dehydrogenase, N-terminal [PF03721] (3-65)
  IPR036291 NAD(P)-binding domain superfamily [SSF51735] (3-68)

Radius of gyration: 13.02 Å; Cα contacts (8 Å, |Δi|>4): 72; chains: 1; bounding box: 26×26×42 Å

Secondary structure (DSSP, 8-state):
-TTTS-EEEE-S-HHHHHHHHTT--SS--HHHHHHHHHS---EEEES-HHHHHHT-S------------

Foldseek 3Di:
DQLPDQEEAEDQDVVCQVCVQVLHHPDDDPVSSCCSPPGDGNYHYDNPVVVRVPPDPDDDDPDDDDDDD

Nearest PDB structures (foldseek):
  3pjg-assembly1_A-2  TM=9.592E-01  e=2.331E-06  Klebsiella pneumoniae
  3pid-assembly1_A  TM=9.573E-01  e=4.922E-06  Klebsiella pneumoniae subsp. pneumoniae NTUH-K2044
  1dlj-assembly1_A-2  TM=9.986E-01  e=2.514E-05  Streptococcus pyogenes
  1dli-assembly1_A-2  TM=9.988E-01  e=3.780E-05  Streptococcus pyogenes
  7kws-assembly1_A  TM=9.146E-01  e=7.574E-03  Campylobacter jejuni subsp. jejuni NCTC 11168 = ATCC 700819

Sequence (69 aa):
MAQHHQVTAVDVIPEKVEMLNRKQS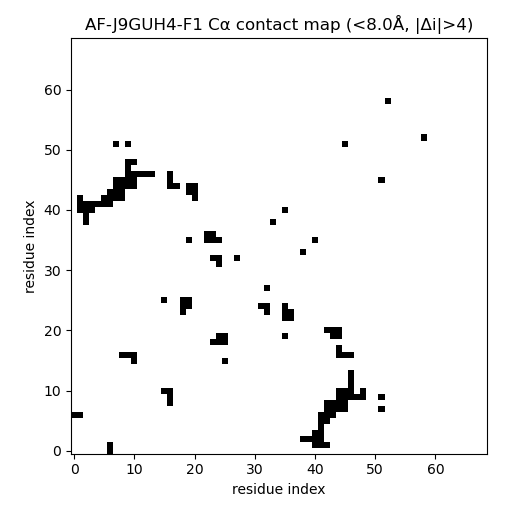PIQDDYIEKYLAEKDLNLTATLDGASAYRDADFVVIAAPTNYDP

Mean predicted aligned error: 3.62 Å

pLDDT: mean 93.7, std 7.14, range [65.69, 98.19]